Protein AF-A7I098-F1 (afdb_monomer_lite)

Secondary structure (DSSP, 8-state):
---TT-----GGGS---S--EES--SS-PPP-SS--EE------TT--HHHHHHHHHHHHHHHHHHHHHHHHHS----

pLDDT: mean 84.51, std 14.22, range [45.12, 97.81]

Radius of gyration: 15.11 Å; chains: 1; bounding box: 38×27×38 Å

Structure (mmCIF, N/CA/C/O backbone):
data_AF-A7I098-F1
#
_entry.id   AF-A7I098-F1
#
loop_
_atom_site.group_PDB
_atom_site.id
_atom_site.type_symbol
_atom_site.label_atom_id
_atom_site.label_alt_id
_atom_site.label_comp_id
_atom_site.label_asym_id
_atom_site.label_entity_id
_atom_site.label_seq_id
_atom_site.pdbx_PDB_ins_code
_atom_site.Cartn_x
_atom_site.Cartn_y
_atom_site.Cartn_z
_atom_site.occupancy
_atom_site.B_iso_or_equiv
_atom_site.auth_seq_id
_atom_site.auth_comp_id
_atom_site.auth_asym_id
_atom_site.auth_atom_id
_atom_site.pdbx_PDB_model_num
ATOM 1 N N . MET A 1 1 ? 17.997 -0.009 2.658 1.00 46.12 1 MET A N 1
ATOM 2 C CA . MET A 1 1 ? 16.781 0.491 3.328 1.00 46.12 1 MET A CA 1
ATOM 3 C C . MET A 1 1 ? 16.246 -0.609 4.225 1.00 46.12 1 MET A C 1
ATOM 5 O O . MET A 1 1 ? 15.774 -1.600 3.695 1.00 46.12 1 MET A O 1
ATOM 9 N N . ASN A 1 2 ? 16.316 -0.445 5.546 1.00 46.81 2 ASN A N 1
ATOM 10 C CA . ASN A 1 2 ? 15.675 -1.357 6.494 1.00 46.81 2 ASN A CA 1
ATOM 11 C C . ASN A 1 2 ? 14.763 -0.487 7.363 1.00 46.81 2 ASN A C 1
ATOM 13 O O . ASN A 1 2 ? 15.230 0.163 8.294 1.00 46.81 2 ASN A O 1
ATOM 17 N N . ALA A 1 3 ? 13.484 -0.400 7.003 1.00 55.34 3 ALA A N 1
ATOM 18 C CA . ALA A 1 3 ? 12.484 0.261 7.828 1.00 55.34 3 ALA A CA 1
ATOM 19 C C . ALA A 1 3 ? 11.877 -0.796 8.764 1.00 55.34 3 ALA A C 1
ATOM 21 O O . ALA A 1 3 ? 11.114 -1.650 8.326 1.00 55.34 3 ALA A O 1
ATOM 22 N N . ASN A 1 4 ? 12.273 -0.774 10.037 1.00 65.94 4 ASN A N 1
ATOM 23 C CA . ASN A 1 4 ? 11.527 -1.332 11.174 1.00 65.94 4 ASN A CA 1
ATOM 24 C C . ASN A 1 4 ? 10.951 -2.763 11.017 1.00 65.94 4 ASN A C 1
ATOM 26 O O . ASN A 1 4 ? 9.795 -3.001 11.349 1.00 65.94 4 ASN A O 1
ATOM 30 N N . GLY A 1 5 ? 11.745 -3.733 10.545 1.00 79.06 5 GLY A N 1
ATOM 31 C CA . GLY A 1 5 ? 11.358 -5.158 10.547 1.00 79.06 5 GLY A CA 1
ATOM 32 C C . GLY A 1 5 ? 10.398 -5.598 9.432 1.00 79.06 5 GLY A C 1
ATOM 33 O O . GLY A 1 5 ? 9.907 -6.728 9.453 1.00 79.06 5 GLY A O 1
ATOM 34 N N . HIS A 1 6 ? 10.135 -4.742 8.442 1.00 81.69 6 HIS A N 1
ATOM 35 C CA . HIS A 1 6 ? 9.342 -5.122 7.274 1.00 81.69 6 HIS A CA 1
ATOM 36 C C . HIS A 1 6 ? 10.147 -6.051 6.351 1.00 81.69 6 HIS A C 1
ATOM 38 O O . HIS A 1 6 ? 11.300 -5.770 6.029 1.00 81.69 6 HIS A O 1
ATOM 44 N N . HIS A 1 7 ? 9.528 -7.148 5.920 1.00 88.81 7 HIS A N 1
ATOM 45 C CA . HIS A 1 7 ? 10.080 -8.124 4.980 1.00 88.81 7 HIS A CA 1
ATOM 46 C C . HIS A 1 7 ? 8.955 -8.681 4.102 1.00 88.81 7 HIS A C 1
ATOM 48 O O . HIS A 1 7 ? 7.781 -8.600 4.476 1.00 88.81 7 HIS A O 1
ATOM 54 N N . SER A 1 8 ? 9.315 -9.229 2.942 1.00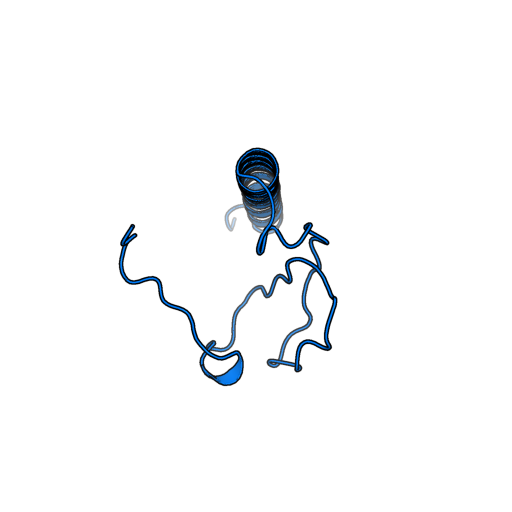 89.88 8 SER A N 1
ATOM 55 C CA . SER A 1 8 ? 8.383 -9.957 2.078 1.00 89.88 8 SER A CA 1
ATOM 56 C C . SER A 1 8 ? 7.938 -11.246 2.755 1.00 89.88 8 SER A C 1
ATOM 58 O O . SER A 1 8 ? 8.757 -11.942 3.348 1.00 89.88 8 SER A O 1
ATOM 60 N N . LYS A 1 9 ? 6.653 -11.556 2.644 1.00 87.06 9 LYS A N 1
ATOM 61 C CA . LYS A 1 9 ? 6.018 -12.730 3.241 1.00 87.06 9 LYS A CA 1
ATOM 62 C C . LYS A 1 9 ? 4.918 -13.231 2.323 1.00 87.06 9 LYS A C 1
ATOM 64 O O . LYS A 1 9 ? 4.387 -12.462 1.515 1.00 87.06 9 LYS A O 1
ATOM 69 N N . LEU A 1 10 ? 4.626 -14.517 2.428 1.00 88.44 10 LEU A N 1
ATOM 70 C CA . LEU A 1 10 ? 3.551 -15.148 1.691 1.00 88.44 10 LEU A CA 1
ATOM 71 C C . LEU A 1 10 ? 2.193 -14.734 2.268 1.00 88.44 10 LEU A C 1
ATOM 73 O O . LEU A 1 10 ? 2.060 -14.245 3.390 1.00 88.44 10 LEU A O 1
ATOM 77 N N . ILE A 1 11 ? 1.167 -14.898 1.446 1.00 83.88 11 ILE A N 1
ATOM 78 C CA . ILE A 1 11 ? -0.202 -14.484 1.749 1.00 83.88 11 ILE A CA 1
ATOM 79 C C . ILE A 1 11 ? -0.834 -15.298 2.892 1.00 83.88 11 ILE A C 1
ATOM 81 O O . ILE A 1 11 ? -1.649 -14.773 3.643 1.00 83.88 11 ILE A O 1
ATOM 85 N N . ASP A 1 12 ? -0.419 -16.553 3.056 1.00 85.50 12 ASP A N 1
ATOM 86 C CA . ASP A 1 12 ? -0.795 -17.463 4.144 1.00 85.50 12 ASP A CA 1
ATOM 87 C C . ASP A 1 12 ? -0.094 -17.139 5.476 1.00 85.50 12 ASP A C 1
ATOM 89 O O . ASP A 1 12 ? -0.565 -17.549 6.535 1.00 85.50 12 ASP A O 1
ATOM 93 N N . GLU A 1 13 ? 0.983 -16.349 5.446 1.00 88.19 13 GLU A N 1
ATOM 94 C CA . GLU A 1 13 ? 1.657 -15.823 6.640 1.00 88.19 13 GLU A CA 1
ATOM 95 C C . GLU A 1 13 ? 1.003 -14.534 7.173 1.00 88.19 13 GLU A C 1
ATOM 97 O O . GLU A 1 13 ? 1.394 -14.016 8.227 1.00 88.19 13 GLU A O 1
ATOM 102 N N . ILE A 1 14 ? 0.015 -13.978 6.459 1.00 84.50 14 ILE A N 1
ATOM 103 C CA . ILE A 1 14 ? -0.739 -12.808 6.914 1.00 84.50 14 ILE A CA 1
ATOM 104 C C . ILE A 1 14 ? -1.817 -13.277 7.908 1.00 84.50 14 ILE A C 1
ATOM 106 O O . ILE A 1 14 ? -2.691 -14.060 7.534 1.00 84.50 14 ILE A O 1
ATOM 110 N N . PRO A 1 15 ? -1.803 -12.813 9.176 1.00 84.12 15 PRO A N 1
ATOM 111 C CA . PRO A 1 15 ? -2.853 -13.156 10.134 1.00 84.12 15 PRO A CA 1
ATOM 112 C C . PRO A 1 15 ? -4.190 -12.549 9.694 1.00 84.12 15 PRO A C 1
ATOM 114 O O . PRO A 1 15 ? -4.196 -11.596 8.925 1.00 84.12 15 PRO A O 1
ATOM 117 N N . ASN A 1 16 ? -5.312 -13.045 10.224 1.00 87.50 16 ASN A N 1
ATOM 118 C CA . ASN A 1 16 ? -6.665 -12.603 9.857 1.00 87.50 16 ASN A CA 1
ATOM 119 C C . ASN A 1 16 ? -6.856 -11.077 10.045 1.00 87.50 16 ASN A C 1
ATOM 121 O O . ASN A 1 16 ? -7.025 -10.634 11.186 1.00 87.50 16 ASN A O 1
ATOM 125 N N . PRO A 1 17 ? -6.807 -10.262 8.972 1.00 89.06 17 PRO A N 1
ATOM 126 C CA . PRO A 1 17 ? -6.736 -8.815 9.107 1.00 89.06 17 PRO A CA 1
ATOM 127 C C . PRO A 1 17 ? -8.135 -8.200 9.102 1.00 89.06 17 PRO A C 1
ATOM 129 O O . PRO A 1 17 ? -8.994 -8.648 8.347 1.00 89.06 17 PRO A O 1
ATOM 132 N N . ASP A 1 18 ? -8.358 -7.124 9.863 1.00 91.12 18 ASP A N 1
ATOM 133 C CA . ASP A 1 18 ? -9.625 -6.367 9.861 1.00 91.12 18 ASP A CA 1
ATOM 134 C C . ASP A 1 18 ? -9.927 -5.682 8.522 1.00 91.12 18 ASP A C 1
ATOM 136 O O . ASP A 1 18 ? -11.083 -5.465 8.157 1.00 91.12 18 ASP A O 1
ATOM 140 N N . ILE A 1 19 ? -8.875 -5.337 7.786 1.00 91.31 19 ILE A N 1
ATOM 141 C CA . ILE A 1 19 ? -8.934 -4.651 6.500 1.00 91.31 19 ILE A CA 1
ATOM 142 C C . ILE A 1 19 ? -7.873 -5.283 5.602 1.00 91.31 19 ILE A C 1
ATOM 144 O O . ILE A 1 19 ? -6.722 -5.431 6.014 1.00 91.31 19 ILE A O 1
ATOM 148 N N . ALA A 1 20 ? -8.259 -5.648 4.381 1.00 91.06 20 ALA A N 1
ATOM 149 C CA . ALA A 1 20 ? -7.370 -6.201 3.369 1.00 91.06 20 ALA A CA 1
ATOM 150 C C . ALA A 1 20 ? -7.459 -5.335 2.108 1.00 91.06 20 ALA A C 1
ATOM 152 O O . ALA A 1 20 ? -8.551 -5.069 1.615 1.00 91.06 20 ALA A O 1
ATOM 153 N N . ILE A 1 21 ? -6.313 -4.872 1.609 1.00 91.62 21 ILE A N 1
ATOM 154 C CA . ILE A 1 21 ? -6.228 -3.936 0.483 1.00 91.62 21 ILE A CA 1
ATOM 155 C C . ILE A 1 21 ? -5.283 -4.528 -0.555 1.00 91.62 21 ILE A C 1
ATOM 157 O O . ILE A 1 21 ? -4.157 -4.893 -0.209 1.00 91.62 21 ILE A O 1
ATOM 161 N N . SER A 1 22 ? -5.729 -4.622 -1.806 1.00 90.12 22 SER A N 1
ATOM 162 C CA . SER A 1 22 ? -4.871 -4.987 -2.937 1.00 90.12 22 SER A CA 1
ATOM 163 C C . SER A 1 22 ? -4.396 -3.738 -3.675 1.00 90.12 22 SER A C 1
ATOM 165 O O . SER A 1 22 ? -5.027 -2.684 -3.631 1.00 90.12 22 SER A O 1
ATOM 167 N N . MET A 1 23 ? -3.250 -3.842 -4.342 1.00 89.25 23 MET A N 1
ATOM 168 C CA . MET A 1 23 ? -2.599 -2.721 -5.027 1.00 89.25 23 MET A CA 1
ATOM 169 C C . MET A 1 23 ? -2.756 -2.792 -6.551 1.00 89.25 23 MET A C 1
ATOM 171 O O . MET A 1 23 ? -1.972 -2.171 -7.248 1.00 89.25 23 MET A O 1
ATOM 175 N N . GLY A 1 24 ? -3.738 -3.518 -7.083 1.00 82.06 24 GLY A N 1
ATOM 176 C CA . GLY A 1 24 ? -3.840 -3.854 -8.506 1.00 82.06 24 GLY A CA 1
ATOM 177 C C . GLY A 1 24 ? -3.714 -5.356 -8.761 1.00 82.06 24 GLY A C 1
ATOM 178 O O . GLY A 1 24 ? -3.161 -6.100 -7.948 1.00 82.06 24 GLY A O 1
ATOM 179 N N . TYR A 1 25 ? -4.292 -5.807 -9.875 1.00 69.25 25 TYR A N 1
ATOM 180 C CA . TYR A 1 25 ? -4.583 -7.216 -10.127 1.00 69.25 25 TYR A CA 1
ATOM 181 C C . TYR A 1 25 ? -4.062 -7.657 -11.498 1.00 69.25 25 TYR A C 1
ATOM 183 O O . TYR A 1 25 ? -4.754 -7.504 -12.500 1.00 69.25 25 TYR A O 1
ATOM 191 N N . ASP A 1 26 ? -2.867 -8.249 -11.532 1.00 62.97 26 ASP A N 1
ATOM 192 C CA . ASP A 1 26 ? -2.368 -8.969 -12.719 1.00 62.97 26 ASP A CA 1
ATOM 193 C C . ASP A 1 26 ? -2.474 -10.499 -12.564 1.00 62.97 26 ASP A C 1
ATOM 195 O O . ASP A 1 26 ? -2.473 -11.239 -13.547 1.00 62.97 26 ASP A O 1
ATOM 199 N N . VAL A 1 27 ? -2.623 -10.996 -11.330 1.00 63.78 27 VAL A N 1
ATOM 200 C CA . VAL A 1 27 ? -2.759 -12.421 -10.995 1.00 63.78 27 VAL A CA 1
ATOM 201 C C . VAL A 1 27 ? -3.741 -12.607 -9.843 1.00 63.78 27 VAL A C 1
ATOM 203 O O . VAL A 1 27 ? -3.884 -11.739 -8.985 1.00 63.78 27 VAL A O 1
ATOM 206 N N . GLY A 1 28 ? -4.429 -13.747 -9.813 1.00 66.12 28 GLY A N 1
ATOM 207 C CA . GLY A 1 28 ? -5.484 -13.986 -8.839 1.00 66.12 28 GLY A CA 1
ATOM 208 C C . GLY A 1 28 ? -5.010 -14.005 -7.390 1.00 66.12 28 GLY A C 1
ATOM 209 O O . GLY A 1 28 ? -4.346 -14.956 -6.987 1.00 66.12 28 GLY A O 1
ATOM 210 N N . CYS A 1 29 ? -5.379 -12.997 -6.589 1.00 74.19 29 CYS A N 1
ATOM 211 C CA . CYS A 1 29 ? -5.129 -13.030 -5.147 1.00 74.19 29 CYS A CA 1
ATOM 212 C C . CYS A 1 29 ? -5.934 -14.172 -4.498 1.00 74.19 29 CYS A C 1
ATOM 214 O O . CYS A 1 29 ? -7.161 -14.210 -4.652 1.00 74.19 29 CYS A O 1
ATOM 216 N N . PRO A 1 30 ? -5.289 -15.096 -3.764 1.00 78.88 30 PRO A N 1
ATOM 217 C CA . PRO A 1 30 ? -6.004 -16.137 -3.042 1.00 78.88 30 PRO A CA 1
ATOM 218 C C . PRO A 1 30 ? -6.837 -15.525 -1.912 1.00 78.88 30 PRO A C 1
ATOM 220 O O . PRO A 1 30 ? -6.471 -14.514 -1.311 1.00 78.88 30 PRO A O 1
ATOM 223 N N . PHE A 1 31 ? -7.979 -16.143 -1.621 1.00 81.00 31 PHE A N 1
ATOM 224 C CA . PHE A 1 31 ? -8.877 -15.672 -0.573 1.00 81.00 31 PHE A CA 1
ATOM 225 C C . PHE A 1 31 ? -8.274 -15.919 0.818 1.00 81.00 31 PHE A C 1
ATOM 227 O O . PHE A 1 31 ? -8.028 -17.066 1.185 1.00 81.00 31 PHE A O 1
ATOM 234 N N . ILE A 1 32 ? -8.091 -14.854 1.606 1.00 81.62 32 ILE A N 1
ATOM 235 C CA . ILE A 1 32 ? -7.483 -14.904 2.953 1.00 81.62 32 ILE A CA 1
ATOM 236 C C . ILE A 1 32 ? -8.500 -14.851 4.099 1.00 81.62 32 ILE A C 1
ATOM 238 O O . ILE A 1 32 ? -8.186 -14.423 5.205 1.00 81.62 32 ILE A O 1
ATOM 242 N N . GLY A 1 33 ? -9.753 -15.230 3.838 1.00 82.50 33 GLY A N 1
ATOM 243 C CA . GLY A 1 33 ? -10.840 -15.096 4.816 1.00 82.50 33 GLY A CA 1
ATOM 244 C C . GLY A 1 33 ? -11.529 -13.726 4.808 1.00 82.50 33 GLY A C 1
ATOM 245 O O . GLY A 1 33 ? -12.477 -13.520 5.562 1.00 82.50 33 GLY A O 1
ATOM 246 N N . ARG A 1 34 ? -11.108 -12.806 3.931 1.00 85.69 34 ARG A N 1
ATOM 247 C CA . ARG A 1 34 ? -11.719 -11.487 3.717 1.00 85.69 34 ARG A CA 1
ATOM 248 C C . ARG A 1 34 ? -11.535 -11.035 2.262 1.00 85.69 34 ARG A C 1
ATOM 250 O O . ARG A 1 34 ? -10.570 -11.425 1.610 1.00 85.69 34 ARG A O 1
ATOM 257 N N . ALA A 1 35 ? -12.487 -10.250 1.754 1.00 86.25 35 ALA A N 1
ATOM 258 C CA . ALA A 1 35 ? -12.395 -9.617 0.438 1.00 86.25 35 ALA A CA 1
ATOM 259 C C . ALA A 1 35 ? -11.402 -8.444 0.456 1.00 86.25 35 ALA A C 1
ATOM 261 O O . ALA A 1 35 ? -11.238 -7.791 1.485 1.00 86.25 35 ALA A O 1
ATOM 262 N N . PHE A 1 36 ? -10.763 -8.179 -0.682 1.00 87.56 36 PHE A N 1
ATOM 263 C CA . PHE A 1 36 ? -9.831 -7.065 -0.828 1.00 87.56 36 PHE A CA 1
ATOM 264 C C . PHE A 1 36 ? -10.541 -5.830 -1.376 1.00 87.56 36 PHE A C 1
ATOM 266 O O . PHE A 1 36 ? -11.289 -5.930 -2.350 1.00 87.56 36 PHE A O 1
ATOM 273 N N . ASP A 1 37 ? -10.241 -4.672 -0.795 1.00 88.81 37 ASP A N 1
ATOM 274 C CA . ASP A 1 37 ? -10.497 -3.387 -1.437 1.00 88.81 37 ASP A CA 1
ATOM 275 C C . ASP A 1 37 ? -9.357 -3.105 -2.418 1.00 88.81 37 ASP A C 1
ATOM 277 O O . ASP A 1 37 ? -8.202 -2.965 -2.007 1.00 88.81 37 ASP A O 1
ATOM 281 N N . ASP A 1 38 ? -9.660 -3.038 -3.713 1.00 89.50 38 ASP A N 1
ATOM 282 C CA . ASP A 1 38 ? -8.625 -2.836 -4.724 1.00 89.50 38 ASP A CA 1
ATOM 283 C C . ASP A 1 38 ? -8.316 -1.357 -4.955 1.00 89.50 38 ASP A C 1
ATOM 285 O O . ASP A 1 38 ? -9.196 -0.541 -5.240 1.00 89.50 38 ASP A O 1
ATOM 289 N N . TRP A 1 39 ? -7.037 -1.005 -4.840 1.00 92.69 39 TRP A N 1
ATOM 290 C CA . TRP A 1 39 ? -6.546 0.340 -5.111 1.00 92.69 39 TRP A CA 1
ATOM 291 C C . TRP A 1 39 ? -6.082 0.550 -6.546 1.00 92.69 39 TRP A C 1
ATOM 293 O O . TRP A 1 39 ? -5.953 1.719 -6.919 1.00 92.69 39 TRP A O 1
ATOM 303 N N . GLY A 1 40 ? -5.875 -0.522 -7.323 1.00 91.19 40 GLY A N 1
ATOM 304 C CA . GLY A 1 40 ? -5.561 -0.438 -8.752 1.00 91.19 40 GLY A CA 1
ATOM 305 C C . GLY A 1 40 ? -4.294 0.363 -9.064 1.00 91.19 40 GLY A C 1
ATOM 306 O O . GLY A 1 40 ? -4.297 1.160 -9.999 1.00 91.19 40 GLY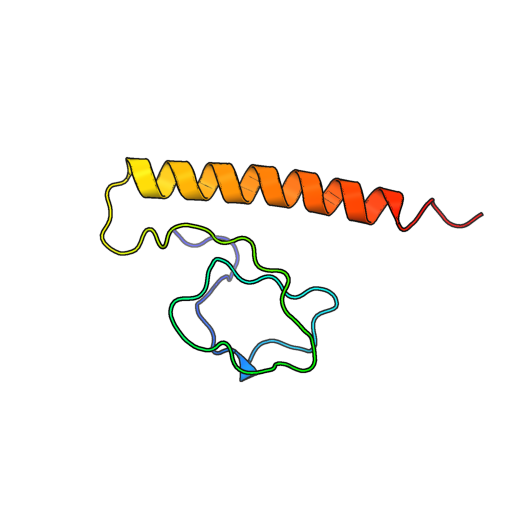 A O 1
ATOM 307 N N . LEU A 1 41 ? -3.242 0.211 -8.255 1.00 92.88 41 LEU A N 1
ATOM 308 C CA . LEU A 1 41 ? -1.984 0.929 -8.448 1.00 92.88 41 LEU A CA 1
ATOM 309 C C . LEU A 1 41 ? -1.192 0.314 -9.607 1.00 92.88 41 LEU A C 1
ATOM 311 O O . LEU A 1 41 ? -1.257 -0.883 -9.879 1.00 92.88 41 LEU A O 1
ATOM 315 N N . LEU A 1 42 ? -0.400 1.145 -10.280 1.00 91.62 42 LEU A N 1
ATOM 316 C CA . LEU A 1 42 ? 0.560 0.673 -11.273 1.00 91.62 42 LEU A CA 1
ATOM 317 C C . LEU A 1 42 ? 1.693 -0.089 -10.572 1.00 91.62 42 LEU A C 1
ATOM 319 O O . LEU A 1 42 ? 2.325 0.478 -9.682 1.00 91.62 42 LEU A O 1
ATOM 323 N N . ASP A 1 43 ? 2.001 -1.315 -11.007 1.00 92.50 43 ASP A N 1
ATOM 324 C CA . ASP A 1 43 ? 3.184 -2.040 -10.528 1.00 92.50 43 ASP A CA 1
ATOM 325 C C . ASP A 1 43 ? 4.459 -1.288 -10.958 1.00 92.50 43 ASP A C 1
ATOM 327 O O . ASP A 1 43 ? 4.718 -1.170 -12.161 1.00 92.50 43 ASP A O 1
ATOM 331 N N . PRO A 1 44 ? 5.258 -0.736 -10.025 1.00 93.44 44 PRO A N 1
ATOM 332 C CA . PRO A 1 44 ? 6.459 0.008 -10.371 1.00 93.44 44 PRO A CA 1
ATOM 333 C C . PRO A 1 44 ? 7.653 -0.901 -10.713 1.00 93.44 44 PRO A C 1
ATOM 335 O O . PRO A 1 44 ? 8.700 -0.379 -11.086 1.00 93.44 44 PRO A O 1
ATOM 338 N N . THR A 1 45 ? 7.534 -2.229 -10.602 1.00 91.25 45 THR A N 1
ATOM 339 C CA . THR A 1 45 ? 8.627 -3.185 -10.851 1.00 91.25 45 THR A CA 1
ATOM 340 C C . THR A 1 45 ? 9.313 -2.931 -12.196 1.00 91.25 45 THR A C 1
ATOM 342 O O . THR A 1 45 ? 8.659 -2.803 -13.229 1.00 91.25 45 THR A O 1
ATOM 345 N N . GLU A 1 46 ? 10.645 -2.809 -12.168 1.00 94.25 46 GLU A N 1
ATOM 346 C CA . GLU A 1 46 ? 11.500 -2.505 -13.334 1.00 94.25 46 GLU A CA 1
ATOM 347 C C . GLU A 1 46 ? 11.186 -1.182 -14.071 1.00 94.25 46 GLU A C 1
ATOM 349 O O . GLU A 1 46 ? 11.718 -0.930 -15.155 1.00 94.25 46 GLU A O 1
ATOM 354 N N . LYS A 1 47 ? 10.360 -0.296 -13.496 1.00 93.00 47 LYS A N 1
ATOM 355 C CA . LYS A 1 47 ? 10.071 1.039 -14.050 1.00 93.00 47 LYS A CA 1
ATOM 356 C C . LYS A 1 47 ? 11.034 2.099 -13.507 1.00 93.00 47 LYS A C 1
ATOM 358 O O . LYS A 1 47 ? 11.864 1.840 -12.641 1.00 93.00 47 LYS A O 1
ATOM 363 N N . SER A 1 48 ? 10.935 3.315 -14.046 1.00 97.44 48 SER A N 1
ATOM 364 C CA . SER A 1 48 ? 11.769 4.445 -13.630 1.00 97.44 48 SER A CA 1
ATOM 365 C C . SER A 1 48 ? 11.446 4.928 -12.213 1.00 97.44 48 SER A C 1
ATOM 367 O O . SER A 1 48 ? 10.315 4.804 -11.735 1.00 97.44 48 SER A O 1
ATOM 369 N N . ASP A 1 49 ? 12.420 5.579 -11.575 1.00 97.38 49 ASP A N 1
ATOM 370 C CA . ASP A 1 49 ? 12.261 6.204 -10.254 1.00 97.38 49 ASP A CA 1
ATOM 371 C C . ASP A 1 49 ? 11.079 7.183 -10.197 1.00 97.38 49 ASP A C 1
ATOM 373 O O . ASP A 1 49 ? 10.405 7.293 -9.175 1.00 97.38 49 ASP A O 1
ATOM 377 N N . GLU A 1 50 ? 10.778 7.872 -11.301 1.00 97.75 50 GLU A N 1
ATOM 378 C CA . GLU A 1 50 ? 9.624 8.771 -11.404 1.00 97.75 50 GLU A CA 1
ATOM 379 C C . GLU A 1 50 ? 8.301 8.032 -11.167 1.00 97.75 50 GLU A C 1
ATOM 381 O O . GLU A 1 50 ? 7.435 8.532 -10.444 1.00 97.75 50 GLU A O 1
ATOM 386 N N . ILE A 1 51 ? 8.168 6.820 -11.717 1.00 96.62 51 ILE A N 1
ATOM 387 C CA . ILE A 1 51 ? 6.994 5.968 -11.519 1.00 9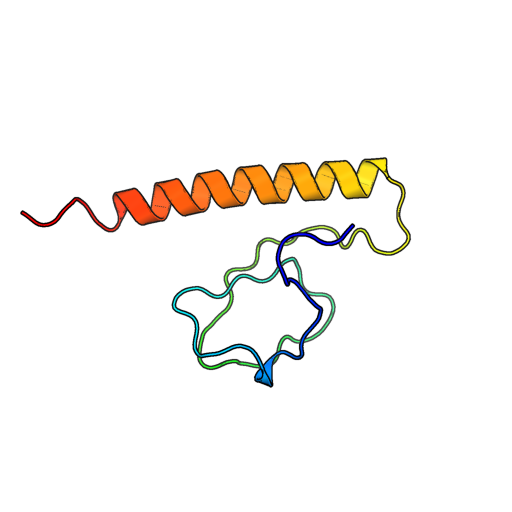6.62 51 ILE A CA 1
ATOM 388 C C . ILE A 1 51 ? 6.947 5.442 -10.085 1.00 96.62 51 ILE A C 1
ATOM 390 O O . ILE A 1 51 ? 5.897 5.520 -9.448 1.00 96.62 51 ILE A O 1
ATOM 394 N N . PHE A 1 52 ? 8.078 4.992 -9.533 1.00 96.31 52 PHE A N 1
ATOM 395 C CA . PHE A 1 52 ? 8.156 4.598 -8.122 1.00 96.31 52 PHE A CA 1
ATOM 396 C C . PHE A 1 52 ? 7.700 5.728 -7.188 1.00 96.31 52 PHE A C 1
ATOM 398 O O . PHE A 1 52 ? 6.873 5.518 -6.299 1.00 96.31 52 PHE A O 1
ATOM 405 N N . ILE A 1 53 ? 8.200 6.948 -7.405 1.00 97.44 53 ILE A N 1
ATOM 406 C CA . ILE A 1 53 ? 7.845 8.126 -6.605 1.00 97.44 53 ILE A CA 1
ATOM 407 C C . ILE A 1 53 ? 6.360 8.475 -6.768 1.00 97.44 53 ILE A C 1
ATOM 409 O O . ILE A 1 53 ? 5.721 8.865 -5.788 1.00 97.44 53 ILE A O 1
ATOM 413 N N . ALA A 1 54 ? 5.803 8.344 -7.975 1.00 97.25 54 ALA A N 1
ATOM 414 C CA . ALA A 1 54 ? 4.383 8.573 -8.222 1.00 97.25 54 ALA A CA 1
ATOM 415 C C . ALA A 1 54 ? 3.502 7.583 -7.440 1.00 97.25 54 ALA A C 1
ATOM 417 O O . ALA A 1 54 ? 2.611 8.018 -6.711 1.00 97.25 54 ALA A O 1
ATOM 418 N N . VAL A 1 55 ? 3.815 6.283 -7.495 1.00 96.38 55 VAL A N 1
ATOM 419 C CA . VAL A 1 55 ? 3.081 5.235 -6.762 1.00 96.38 55 VAL A CA 1
ATOM 420 C C . VAL A 1 55 ? 3.169 5.450 -5.247 1.00 96.38 55 VAL A C 1
ATOM 422 O O . VAL A 1 55 ? 2.162 5.357 -4.548 1.00 96.38 55 VAL A O 1
ATOM 425 N N . ILE A 1 56 ? 4.339 5.831 -4.717 1.00 96.25 56 ILE A N 1
ATOM 426 C CA . ILE A 1 56 ? 4.500 6.153 -3.286 1.00 96.25 56 ILE A CA 1
ATOM 427 C C . ILE A 1 56 ? 3.589 7.317 -2.863 1.00 96.25 56 ILE A C 1
ATOM 429 O O . ILE A 1 56 ? 2.988 7.273 -1.785 1.00 96.25 56 ILE A O 1
ATOM 433 N N . LYS A 1 57 ? 3.484 8.367 -3.690 1.00 97.81 57 LYS A N 1
ATOM 434 C CA . LYS A 1 57 ? 2.599 9.512 -3.416 1.00 97.81 57 LYS A CA 1
ATOM 435 C C . LYS A 1 57 ? 1.131 9.089 -3.428 1.00 97.81 57 LYS A C 1
ATOM 437 O O . LYS A 1 57 ? 0.400 9.455 -2.512 1.00 97.81 57 LYS A O 1
ATOM 442 N N . GLU A 1 58 ? 0.730 8.269 -4.393 1.00 97.38 58 GLU A N 1
ATOM 443 C CA . GLU A 1 58 ? -0.639 7.761 -4.474 1.00 97.38 58 GLU A CA 1
ATOM 444 C C . GLU A 1 58 ? -1.008 6.887 -3.263 1.00 97.38 58 GLU A C 1
ATOM 446 O O . GLU A 1 58 ? -2.053 7.101 -2.643 1.00 97.38 58 GLU A O 1
ATOM 451 N N . ILE A 1 59 ? -0.120 5.969 -2.855 1.00 96.44 59 ILE A N 1
ATOM 452 C CA . ILE A 1 59 ? -0.289 5.158 -1.637 1.00 96.44 59 ILE A CA 1
ATOM 453 C C . ILE A 1 59 ? -0.488 6.061 -0.417 1.00 96.44 59 ILE A C 1
ATOM 455 O O . ILE A 1 59 ? -1.390 5.832 0.390 1.00 96.44 59 ILE A O 1
ATOM 459 N N . LYS A 1 60 ? 0.332 7.110 -0.276 1.00 97.62 60 LYS A N 1
ATOM 460 C CA . LYS A 1 60 ? 0.227 8.054 0.842 1.00 97.62 60 LYS A CA 1
ATOM 461 C C . LYS A 1 60 ? -1.143 8.734 0.882 1.00 97.62 60 LYS A C 1
ATOM 463 O O . LYS A 1 60 ? -1.746 8.803 1.956 1.00 97.62 60 LYS A O 1
ATOM 468 N N . ASP A 1 61 ? -1.634 9.215 -0.253 1.00 97.62 61 ASP A N 1
ATOM 469 C CA . ASP A 1 61 ? -2.916 9.917 -0.322 1.00 97.62 61 ASP A CA 1
ATOM 470 C C . ASP A 1 61 ? -4.090 8.973 -0.016 1.00 97.62 61 ASP A C 1
ATOM 472 O O . ASP A 1 61 ? -4.956 9.315 0.798 1.00 97.62 61 ASP A O 1
ATOM 476 N N . LYS A 1 62 ? -4.073 7.744 -0.554 1.00 96.62 62 LYS A N 1
ATOM 477 C CA . LYS A 1 62 ? -5.083 6.714 -0.249 1.00 96.62 62 LYS A CA 1
ATOM 478 C C . LYS A 1 62 ? -5.070 6.301 1.226 1.00 96.62 62 LYS A C 1
ATOM 480 O O . LYS A 1 62 ? -6.136 6.178 1.827 1.00 96.62 62 LYS A O 1
ATOM 485 N N . ILE A 1 63 ? -3.898 6.176 1.859 1.00 96.12 63 ILE A N 1
ATOM 486 C CA . ILE A 1 63 ? -3.792 5.905 3.307 1.00 96.12 63 ILE A CA 1
ATOM 487 C C . ILE A 1 63 ? -4.417 7.037 4.133 1.00 96.12 63 ILE A C 1
ATOM 489 O O . ILE A 1 63 ? -5.115 6.771 5.115 1.00 96.12 63 ILE A O 1
ATOM 493 N N . ILE A 1 64 ? -4.189 8.303 3.764 1.00 96.81 64 ILE A N 1
ATOM 494 C CA . ILE A 1 64 ? -4.788 9.451 4.466 1.00 96.81 64 ILE A CA 1
ATOM 495 C C . ILE A 1 64 ? -6.316 9.418 4.335 1.00 96.81 64 ILE A C 1
ATOM 497 O O . ILE A 1 64 ? -7.018 9.613 5.330 1.00 96.81 64 ILE A O 1
ATOM 501 N N . GLN A 1 65 ? -6.831 9.132 3.138 1.00 95.56 65 GLN A N 1
ATOM 502 C CA . GLN A 1 65 ? -8.268 8.991 2.894 1.00 95.56 65 GLN A CA 1
ATOM 503 C C . GLN A 1 65 ? -8.872 7.834 3.697 1.00 95.56 65 GLN A C 1
ATOM 505 O O . GLN A 1 65 ? -9.867 8.044 4.392 1.00 95.56 65 GLN A O 1
ATOM 510 N N . LEU A 1 66 ? -8.234 6.658 3.687 1.00 94.94 66 LEU A N 1
ATOM 511 C CA . LEU A 1 66 ? -8.649 5.491 4.468 1.00 94.94 66 LEU A CA 1
ATOM 512 C C . LEU A 1 66 ? -8.672 5.798 5.970 1.00 94.94 66 LEU A C 1
ATOM 514 O O . LEU A 1 66 ? -9.642 5.519 6.665 1.00 94.94 66 LEU A O 1
ATOM 518 N N . LYS A 1 67 ? -7.621 6.433 6.494 1.00 95.12 67 LYS A N 1
ATOM 519 C CA . LYS A 1 67 ? -7.575 6.840 7.903 1.00 95.12 67 LYS A CA 1
ATOM 520 C C . LYS A 1 67 ? -8.745 7.757 8.259 1.00 95.12 67 LYS A C 1
ATOM 522 O O . LYS A 1 67 ? -9.307 7.641 9.347 1.00 95.12 67 LYS A O 1
ATOM 527 N N . ASN A 1 68 ? -9.084 8.692 7.375 1.00 95.19 68 ASN A N 1
ATOM 528 C CA . ASN A 1 68 ? -10.190 9.612 7.601 1.00 95.19 68 ASN A CA 1
ATOM 529 C C . ASN A 1 68 ? -11.541 8.894 7.531 1.00 95.19 68 ASN A C 1
ATOM 531 O O . ASN A 1 68 ? -12.371 9.137 8.403 1.00 95.19 68 ASN A O 1
ATOM 535 N N . SER A 1 69 ? -11.753 7.986 6.572 1.00 92.06 69 SER A N 1
ATOM 536 C CA . SER A 1 69 ? -13.005 7.226 6.471 1.00 92.06 69 SER A CA 1
ATOM 537 C C . SER A 1 69 ? -13.234 6.339 7.698 1.00 92.06 69 SER A C 1
ATOM 539 O O . SER A 1 69 ? -14.330 6.350 8.254 1.00 92.06 69 SER A O 1
ATOM 541 N N . LEU A 1 70 ? -12.189 5.677 8.203 1.00 91.81 70 LEU A N 1
ATOM 542 C CA . LEU A 1 70 ? -12.267 4.850 9.412 1.00 91.81 70 LEU A CA 1
ATOM 543 C C . LEU A 1 70 ? -12.599 5.666 10.669 1.00 91.81 70 LEU A C 1
ATOM 545 O O . LEU A 1 70 ? -13.353 5.204 11.523 1.00 91.81 70 LEU A O 1
ATOM 549 N N . LYS A 1 71 ? -12.092 6.901 10.776 1.00 88.19 71 LYS A N 1
ATOM 550 C CA . LYS A 1 71 ? -12.454 7.813 11.874 1.00 88.19 71 LYS A CA 1
ATOM 551 C C . LYS A 1 71 ? -13.918 8.246 1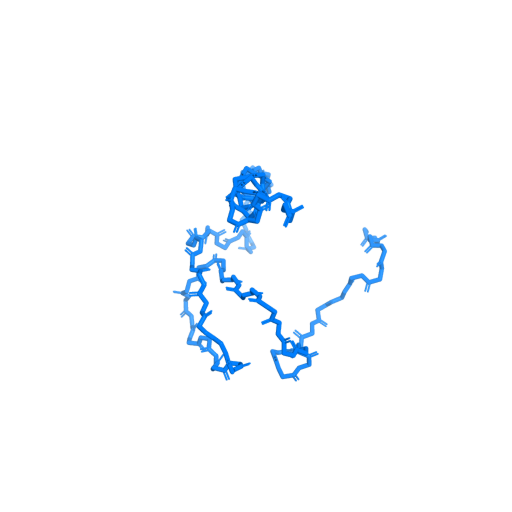1.833 1.00 88.19 71 LYS A C 1
ATOM 55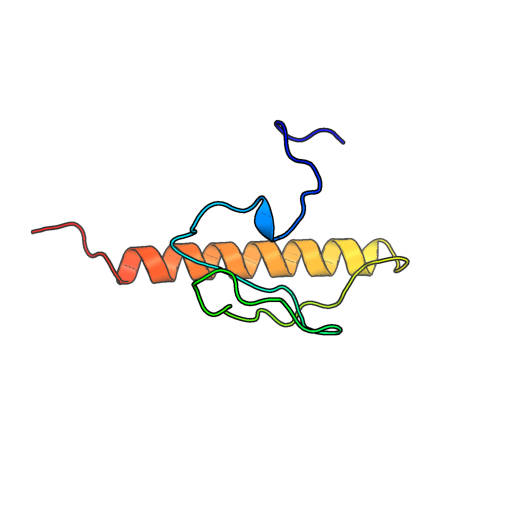3 O O . LYS A 1 71 ? -14.500 8.458 12.887 1.00 88.19 71 LYS A O 1
ATOM 558 N N . GLN A 1 72 ? -14.503 8.400 10.645 1.00 74.69 72 GLN A N 1
ATOM 559 C CA . GLN A 1 72 ? -15.917 8.775 10.514 1.00 74.69 72 GLN A CA 1
ATOM 560 C C . GLN A 1 72 ? -16.863 7.596 10.777 1.00 74.69 72 GLN A C 1
ATOM 562 O O . GLN A 1 72 ? -18.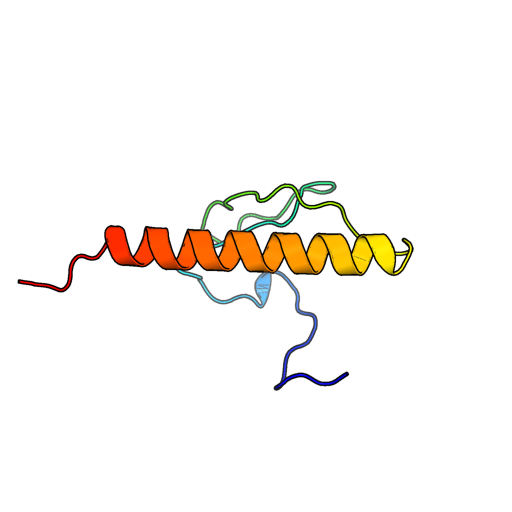001 7.806 11.180 1.00 74.69 72 GLN A O 1
ATOM 567 N N . GLN A 1 73 ? -16.396 6.360 10.580 1.00 62.19 73 GLN A N 1
ATOM 568 C CA . GLN A 1 73 ? -17.173 5.141 10.839 1.00 62.19 73 GLN A CA 1
ATOM 569 C C . GLN A 1 73 ? -17.205 4.745 12.324 1.00 62.19 73 GLN A C 1
ATOM 571 O O . GLN A 1 73 ? -18.088 4.000 12.737 1.00 62.19 73 GLN A O 1
ATOM 576 N N . HIS A 1 74 ? -16.301 5.295 13.137 1.00 56.59 74 HIS A N 1
ATOM 577 C CA . HIS A 1 74 ? -16.358 5.243 14.595 1.00 56.59 74 HIS A CA 1
ATOM 578 C C . HIS A 1 74 ? -16.370 6.669 15.164 1.00 56.59 74 HIS A C 1
ATOM 580 O O . HIS A 1 74 ? -15.325 7.150 15.618 1.00 56.59 74 HIS A O 1
ATOM 586 N N . PRO A 1 75 ? -17.525 7.371 15.170 1.00 54.72 75 PRO A N 1
ATOM 587 C CA . PRO A 1 75 ? -17.680 8.493 16.083 1.00 54.72 75 PRO A CA 1
ATOM 588 C C . PRO A 1 75 ? -17.390 7.942 17.479 1.00 54.72 75 PRO A C 1
ATOM 590 O O . PRO A 1 75 ? -17.939 6.907 17.855 1.00 54.72 75 PRO A O 1
ATOM 593 N N . ALA A 1 76 ? -16.441 8.564 18.182 1.00 56.12 76 ALA A N 1
ATOM 594 C CA . ALA A 1 76 ? -16.054 8.181 19.533 1.00 56.12 76 ALA A CA 1
ATOM 595 C C . ALA A 1 76 ? -17.305 7.798 20.329 1.00 56.12 76 ALA A C 1
ATOM 597 O O . ALA A 1 76 ? -18.257 8.578 20.361 1.00 56.12 76 ALA A O 1
ATOM 598 N N . ALA A 1 77 ? -17.303 6.579 20.873 1.00 50.53 77 ALA A N 1
ATOM 599 C CA . ALA A 1 77 ? -18.382 6.044 21.685 1.00 50.53 77 ALA A CA 1
ATOM 600 C C . ALA A 1 77 ? -18.933 7.135 22.616 1.00 50.53 77 ALA A C 1
ATOM 602 O O . ALA A 1 77 ? -18.184 7.708 23.413 1.00 50.53 77 ALA A O 1
ATOM 603 N N . MET A 1 78 ? -20.217 7.441 22.437 1.00 45.12 78 MET A N 1
ATOM 604 C CA . MET A 1 78 ? -21.040 8.099 23.445 1.00 45.12 78 MET A CA 1
ATOM 605 C C . MET A 1 78 ? -21.473 7.060 24.474 1.00 45.12 78 MET A C 1
ATOM 607 O O . MET A 1 78 ? -21.722 5.906 24.054 1.00 45.12 78 MET A O 1
#

Sequence (78 aa):
MNANGHHSKLIDEIPNPDIAISMGYDVGCPFIGRAFDDWGLLDPTEKSDEIFIAVIKEIKDKIIQLKNSLKQQHPAAM

InterPro domains:
  IPR036196 Phosphotyrosine protein phosphatase I superfamily [SSF52788] (4-67)

Organism: Campylobacter hominis (strain ATCC BAA-381 / DSM 21671 / CCUG 45161 / LMG 19568 / NCTC 13146 / CH001A) (NCBI:txid360107)

Foldseek 3Di:
DDDDPDDDDDPQPDPDDPAAAAAADPDDDDDPVDDYHYPRQDDCPPHDPVSVVVSVVSVVVVVVVVVVVVCVVCPDDD